Protein 4YGW (pdb70)

Nearest PDB structures (foldseek):
  1afl-assembly2_B  TM=9.941E-01  e=8.430E-20  Bos taurus
  3fl1-assembly1_A  TM=9.852E-01  e=7.477E-20  Bos taurus
  3fl3-assembly1_B  TM=1.000E+00  e=1.208E-19  Bos taurus
  3fl0-assembly1_A  TM=1.002E+00  e=1.838E-19  Bos taurus
  1y92-assembly1_A  TM=1.000E+00  e=6.314E-18  Bos taurus

Sequence (116 aa):
KETAAKFEQHMDSSSSNYCNQMMKSRNLTKDRRCKPVVNTFVHESLADVQAVCSSQKNVACKNGQTNCYQSYSTMSITDCRETGSSKYPNCAYKTTQANKHIIVACEGNPYVPVHHFDASV

InterPro domains:
  IPR001427 Pancreatic ribonuclease [PR00794] (52-71)
  IPR001427 Pancreatic ribonuclease [PR00794] (72-91)
  IPR001427 Pancreatic ribonuclease [PR00794] (97-115)
  IPR001427 Pancreatic ribonuclease [PR00794] (119-141)
  IPR001427 Pancreatic ribonuclease [PTHR11437] (7-149)
  IPR023411 Ribonuclease A, active site [PS00127] (66-72)
  IPR023412 Ribonuclease A-domain [PF00074] (30-147)
  IPR023412 Ribonuclease A-domain [SM00092] (27-150)
  IPR036816 Ribonuclease A-like domain superfamily [G3DSA:3.10.130.10] (26-150)
  IPR036816 Ribonuclease A-like domain superfamily [SSF54076] (27-150)

Organism: Bos taurus (NCBI:txid9913)

B-factor: mean 30.4, std 6.63, range [18.59, 71.02]

Foldseek 3Di:
DDDPVCCVVPPDD/DQCVLVVCCVVVCVLVPHQNFKDKAFPDDQVLQFCQQVAAFDAFPVGHGQKGKRPAWTWMKMWGFDPPADPPRTDTGIDIDTFIWMFGWDDVVTGGDGGGGTD

GO terms:
  GO:0005515 protein binding (F, IPI)

Solvent-accessible surface area: 6952 Å² total

Secondary structure (DSSP, 8-state):
-TTHHHHHHHHTTTTSSS--SEEEEE-S-HHHHHGGGGSEEE--TTS-S-EEE-SS-EEEEEEEE-TT-BTTB--EEEEEEEE-EEEEEETTTTEEEEEEEE-/----------B--

CATH classification: 3.10.130.10

Radius of gyration: 14.25 Å; Cα contacts (8 Å, |Δi|>4): 252; chains: 2; bounding box: 31×35×35 Å

Structure (mmCIF, N/CA/C/O backbone):
data_4YGW
#
_entry.id   4YGW
#
_cell.length_a   28.562
_cell.length_b   87.108
_cell.length_c   45.420
_cell.angle_alpha   90.00
_cell.angle_beta   90.00
_cell.angle_gamma   90.00
#
_symmetry.space_group_name_H-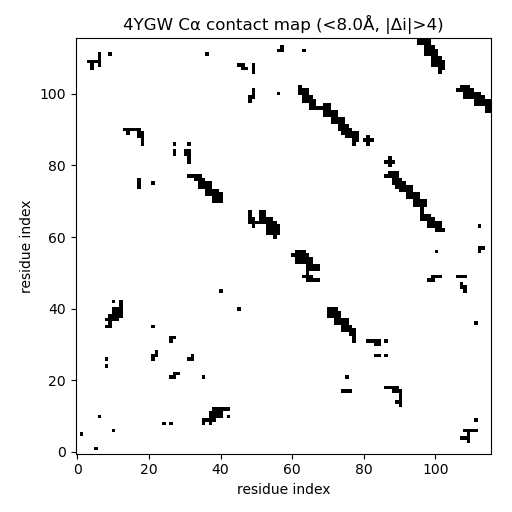M   'P 21 21 21'
#
loop_
_entity.id
_entity.type
_entity.pdbx_description
1 polymer 'S-peptide: ACE-LYS-GLU-THR-ALA-ALA-HCS-LYS-PHE-GLU-HCS-GLN-HIS-MET-ASP-SER'
2 polymer 'Ribonuclease A C2'
3 non-polymer 1-hydroxypropan-2-one
4 non-polymer 'SULFATE ION'
5 water water
#
loop_
_atom_site.group_PDB
_atom_site.id
_atom_site.type_symbol
_atom_site.label_atom_id
_atom_site.label_alt_id
_atom_site.label_comp_id
_atom_site.label_asym_id
_atom_site.label_entity_id
_atom_site.label_seq_id
_atom_site.pdbx_PDB_ins_code
_atom_site.Cartn_x
_atom_site.Cartn_y
_atom_site.Cartn_z
_atom_site.occupancy
_atom_site.B_iso_or_equiv
_atom_site.auth_seq_id
_atom_site.auth_comp_id
_atom_site.auth_asym_id
_atom_site.auth_atom_id
_atom_site.pdbx_PDB_model_num
ATOM 4 N N . LYS A 1 2 ? 5.871 10.509 15.418 1.00 52.29 2 LYS b N 1
ATOM 5 C CA . LYS A 1 2 ? 5.555 10.107 14.054 1.00 46.88 2 LYS b CA 1
ATOM 6 C C . LYS A 1 2 ? 4.779 8.789 14.011 1.00 43.53 2 LYS b C 1
ATOM 7 O O . LYS A 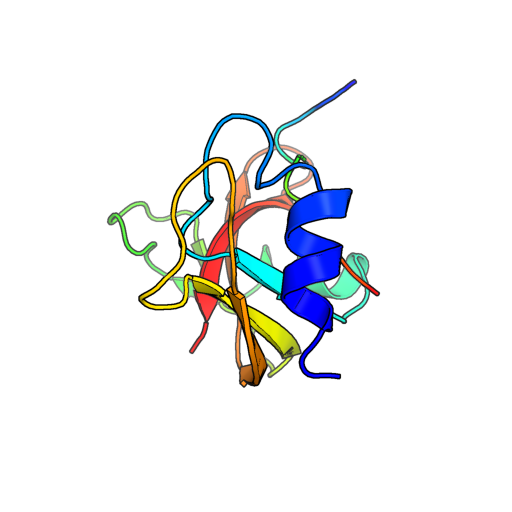1 2 ? 4.310 8.378 12.948 1.00 45.81 2 LYS b O 1
ATOM 13 N N . GLU A 1 3 ? 4.633 8.130 15.160 1.00 36.90 3 GLU b N 1
ATOM 14 C CA . GLU A 1 3 ? 3.857 6.894 15.213 1.00 35.10 3 GLU b CA 1
ATOM 15 C C . GLU A 1 3 ? 2.374 7.179 15.014 1.00 28.60 3 GLU b C 1
ATOM 16 O O . GLU A 1 3 ? 1.766 7.940 15.769 1.00 29.38 3 GLU b O 1
ATOM 22 N N . THR A 1 4 ? 1.799 6.565 13.988 1.00 27.87 4 THR b N 1
ATOM 23 C CA . THR A 1 4 ? 0.390 6.746 13.677 1.00 27.00 4 THR b CA 1
ATOM 24 C C . THR A 1 4 ? -0.326 5.404 13.669 1.00 25.33 4 THR b C 1
ATOM 25 O O . THR A 1 4 ? 0.304 4.355 13.811 1.00 23.24 4 THR b O 1
ATOM 29 N N . ALA A 1 5 ? -1.644 5.441 13.504 1.00 21.21 5 ALA b N 1
ATOM 30 C CA . ALA A 1 5 ? -2.430 4.220 13.390 1.00 22.40 5 ALA b CA 1
ATOM 31 C C . ALA A 1 5 ? -2.013 3.447 12.146 1.00 25.39 5 ALA b C 1
ATOM 32 O O . ALA A 1 5 ? -2.006 2.216 12.137 1.00 26.19 5 ALA b O 1
ATOM 34 N N . ALA A 1 6 ? -1.655 4.188 11.101 1.00 22.18 6 ALA b N 1
ATOM 35 C CA . ALA A 1 6 ? -1.200 3.603 9.847 1.00 26.25 6 ALA b CA 1
ATOM 36 C C . ALA A 1 6 ? 0.135 2.891 10.024 1.00 26.52 6 ALA b C 1
ATOM 37 O O . ALA A 1 6 ? 0.327 1.780 9.530 1.00 25.27 6 ALA b O 1
ATOM 46 N N . LYS A 1 8 ? 1.386 1.898 12.896 1.00 25.09 8 LYS b N 1
ATOM 47 C CA . LYS A 1 8 ? 1.109 0.827 13.848 1.00 25.00 8 LYS b CA 1
ATOM 48 C C . LYS A 1 8 ? 0.655 -0.445 13.137 1.00 22.95 8 LYS b C 1
ATOM 49 O O . LYS A 1 8 ? 1.054 -1.549 13.505 1.00 24.39 8 LYS b O 1
ATOM 55 N N . PHE A 1 9 ? -0.175 -0.278 12.112 1.00 22.65 9 PHE b N 1
ATOM 56 C CA . PHE A 1 9 ? -0.652 -1.405 11.319 1.00 20.06 9 PHE b CA 1
ATOM 57 C C . PHE A 1 9 ? 0.504 -2.107 10.619 1.00 22.16 9 PHE b C 1
ATOM 58 O O . PHE A 1 9 ? 0.584 -3.335 10.616 1.00 26.04 9 PHE b O 1
ATOM 66 N N . GLU A 1 10 ? 1.394 -1.318 10.026 1.00 21.89 10 GLU b N 1
ATOM 67 C CA . GLU A 1 10 ? 2.552 -1.856 9.325 1.00 25.23 10 GLU b CA 1
ATOM 68 C C . GLU A 1 10 ? 3.468 -2.616 10.278 1.00 23.53 10 GLU b C 1
ATOM 69 O O . GLU A 1 10 ? 3.997 -3.673 9.934 1.00 27.00 10 GLU b O 1
ATOM 82 N N . GLN A 1 12 ? 2.631 -4.107 13.012 1.00 23.55 12 GLN b N 1
ATOM 83 C CA . GLN A 1 12 ? 1.978 -5.302 13.535 1.00 23.21 12 GLN b CA 1
ATOM 84 C C . GLN A 1 12 ? 1.712 -6.385 12.490 1.00 25.68 12 GLN b C 1
ATOM 85 O O . GLN A 1 12 ? 1.707 -7.570 12.819 1.00 26.06 12 GLN b O 1
ATOM 91 N N . HIS A 1 13 ? 1.490 -5.992 11.239 1.00 23.30 13 HIS b N 1
ATOM 92 C CA . HIS A 1 13 ? 0.950 -6.935 10.263 1.00 25.06 13 HIS b CA 1
ATOM 93 C C . HIS A 1 13 ? 1.762 -7.107 8.977 1.00 26.99 13 HIS b C 1
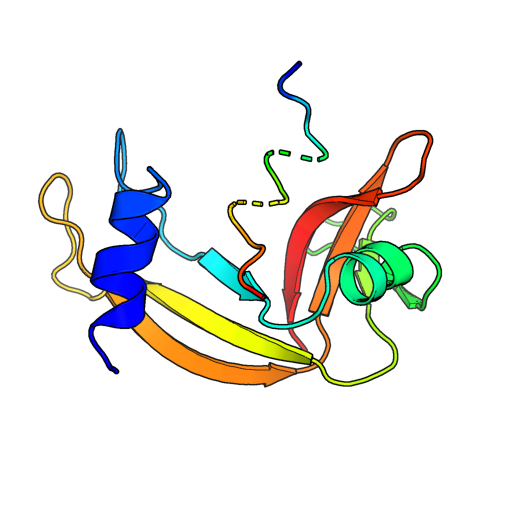ATOM 94 O O . HIS A 1 13 ? 1.643 -8.130 8.306 1.00 31.02 13 HIS b O 1
ATOM 101 N N . MET A 1 14 ? 2.582 -6.122 8.626 1.00 21.50 14 MET b N 1
ATOM 102 C CA . MET A 1 14 ? 3.332 -6.196 7.374 1.00 25.90 14 MET b CA 1
ATOM 103 C C . MET A 1 14 ? 4.594 -7.047 7.498 1.00 28.75 14 MET b C 1
ATOM 104 O O . MET A 1 14 ? 5.349 -6.925 8.463 1.00 30.34 14 MET b O 1
ATOM 109 N N . ASP A 1 15 ? 4.810 -7.908 6.509 1.00 24.97 15 ASP b N 1
ATOM 110 C CA . ASP A 1 15 ? 5.998 -8.752 6.462 1.00 27.02 15 ASP b CA 1
ATOM 111 C C . ASP A 1 15 ? 6.274 -9.197 5.030 1.00 27.91 15 ASP b C 1
ATOM 112 O O . ASP A 1 15 ? 6.086 -10.364 4.687 1.00 30.35 15 ASP b O 1
ATOM 117 N N . SER A 1 16 ? 6.716 -8.260 4.198 1.00 32.07 16 SER b N 1
ATOM 118 C CA . SER A 1 16 ? 6.980 -8.550 2.794 1.00 32.63 16 SER b CA 1
ATOM 119 C C . SER A 1 16 ? 8.192 -9.461 2.633 1.00 34.88 16 SER b C 1
ATOM 120 O O . SER A 1 16 ? 9.068 -9.512 3.497 1.00 31.03 16 SER b O 1
ATOM 124 N N . SER B 2 1 ? 8.854 -21.792 8.947 1.00 41.27 22 SER B N 1
ATOM 125 C CA . SER B 2 1 ? 8.918 -22.833 9.966 1.00 45.90 22 SER B CA 1
ATOM 126 C C . SER B 2 1 ? 7.858 -22.625 11.042 1.00 39.09 22 SER B C 1
ATOM 127 O O . SER B 2 1 ? 7.221 -21.574 11.107 1.00 33.36 22 SER B O 1
ATOM 129 N N . SER B 2 2 ? 7.680 -23.630 11.893 1.00 36.50 23 SER B N 1
ATOM 130 C CA A SER B 2 2 ? 6.722 -23.551 12.989 0.53 35.25 23 SER B CA 1
ATOM 131 C CA B SER B 2 2 ? 6.720 -23.547 12.987 0.47 35.24 23 SER B CA 1
ATOM 132 C C . SER B 2 2 ? 7.169 -22.522 14.023 1.00 35.06 23 SER B C 1
ATOM 133 O O . SER B 2 2 ? 6.401 -22.138 14.903 1.00 35.37 23 SER B O 1
ATOM 138 N N . ASN B 2 3 ? 8.418 -22.085 13.902 1.00 36.87 24 ASN B N 1
ATOM 139 C CA . ASN B 2 3 ? 9.009 -21.115 14.815 1.00 32.36 24 ASN B CA 1
ATOM 140 C C . ASN B 2 3 ? 8.618 -19.674 14.498 1.00 33.27 24 ASN B C 1
ATOM 141 O O . ASN B 2 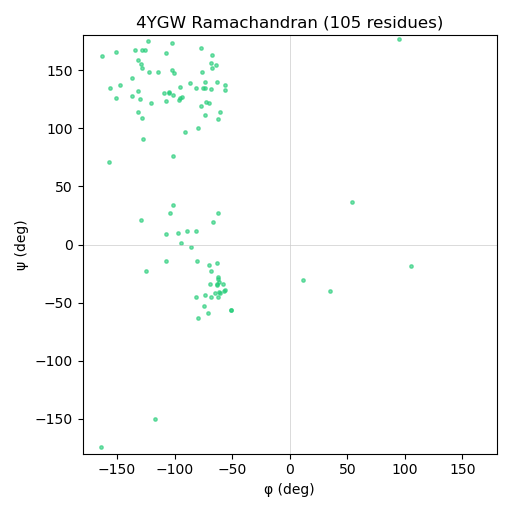3 ? 8.821 -18.781 15.322 1.00 35.04 24 ASN B O 1
ATOM 146 N N . TYR B 2 4 ? 8.062 -19.457 13.308 1.00 31.77 25 TYR B N 1
ATOM 147 C CA . TYR B 2 4 ? 7.803 -18.111 12.791 1.00 30.39 25 TYR B CA 1
ATOM 148 C C . TYR B 2 4 ? 7.047 -17.217 13.768 1.00 26.24 25 TYR B C 1
ATOM 149 O O . TYR B 2 4 ? 7.515 -16.132 14.109 1.00 29.51 25 TYR B O 1
ATOM 158 N N . CYS B 2 5 ? 5.880 -17.672 14.210 1.00 29.26 26 CYS B N 1
ATOM 159 C CA . CYS B 2 5 ? 5.041 -16.872 15.095 1.00 27.94 26 CYS B CA 1
ATOM 160 C C . CYS B 2 5 ? 5.696 -16.628 16.452 1.00 28.34 26 CYS B C 1
ATOM 161 O O . CYS B 2 5 ? 5.627 -15.522 16.981 1.00 28.09 26 CYS B O 1
ATOM 164 N N . ASN B 2 6 ? 6.331 -17.654 17.011 1.00 27.54 27 ASN B N 1
ATOM 165 C CA . ASN B 2 6 ? 7.037 -17.508 18.283 1.00 26.16 27 ASN B CA 1
ATOM 166 C C . ASN B 2 6 ? 8.088 -16.402 18.240 1.00 25.77 27 ASN B C 1
ATOM 167 O O . ASN B 2 6 ? 8.259 -15.657 19.205 1.00 30.24 27 ASN B O 1
ATOM 172 N N . GLN B 2 7 ? 8.784 -16.299 17.113 1.00 25.09 28 GLN B N 1
ATOM 173 C CA . GLN B 2 7 ? 9.828 -15.295 16.945 1.00 28.50 28 GLN B CA 1
ATOM 174 C C . GLN B 2 7 ? 9.246 -13.935 16.570 1.00 26.65 28 GLN B C 1
ATOM 175 O O . GLN B 2 7 ? 9.641 -12.907 17.122 1.00 26.76 28 GLN B O 1
ATOM 181 N N . MET B 2 8 ? 8.303 -13.935 15.632 1.00 24.70 29 MET B N 1
ATOM 182 C CA . MET B 2 8 ? 7.738 -12.694 15.110 1.00 25.25 29 MET B CA 1
ATOM 183 C C . MET B 2 8 ? 6.891 -11.953 16.141 1.00 26.23 29 MET B C 1
ATOM 184 O O . MET B 2 8 ? 7.019 -10.739 16.289 1.00 25.33 29 MET B O 1
ATOM 189 N N . MET B 2 9 ? 6.030 -12.678 16.851 1.00 28.78 30 MET B N 1
ATOM 190 C CA . MET B 2 9 ? 5.200 -12.067 17.887 1.00 26.78 30 MET B CA 1
ATOM 191 C C . MET B 2 9 ? 6.066 -11.392 18.946 1.00 27.36 30 MET B C 1
ATOM 192 O O . MET B 2 9 ? 5.692 -10.360 19.502 1.00 28.79 30 MET B O 1
ATOM 197 N N . LYS B 2 10 ? 7.228 -11.979 19.212 1.00 25.07 31 LYS B N 1
ATOM 198 C CA . LYS B 2 10 ? 8.161 -11.424 20.184 1.00 24.91 31 LYS B CA 1
ATOM 199 C C . LYS B 2 10 ? 8.869 -10.189 19.641 1.00 23.26 31 LYS B C 1
ATOM 200 O O . LYS B 2 10 ? 8.864 -9.134 20.275 1.00 24.45 31 LYS B O 1
ATOM 206 N N . SER B 2 11 ? 9.479 -10.328 18.467 1.00 21.83 32 SER B N 1
ATOM 207 C CA . SER B 2 11 ? 10.246 -9.243 17.866 1.00 25.50 32 SER B CA 1
ATOM 208 C C . SER B 2 11 ? 9.366 -8.038 17.546 1.00 26.08 32 SER B C 1
ATOM 209 O O . SER B 2 11 ? 9.811 -6.896 17.645 1.00 26.70 32 SER B O 1
ATOM 212 N N . ARG B 2 12 ? 8.115 -8.295 17.178 1.00 25.73 33 ARG B N 1
ATOM 213 C CA . ARG B 2 12 ? 7.170 -7.219 16.889 1.00 23.44 33 ARG B CA 1
ATOM 214 C C . ARG B 2 12 ? 6.557 -6.647 18.167 1.00 25.52 33 ARG B C 1
ATOM 215 O O . ARG B 2 12 ? 5.591 -5.886 18.111 1.00 29.40 33 ARG B O 1
ATOM 223 N N . ASN B 2 13 ? 7.129 -7.022 19.310 1.00 26.61 34 ASN B N 1
ATOM 224 C CA . ASN B 2 13 ? 6.683 -6.550 20.621 1.00 29.82 34 ASN B CA 1
ATOM 225 C C . ASN B 2 13 ? 5.198 -6.779 20.884 1.00 30.04 34 ASN B C 1
ATOM 226 O O . ASN B 2 13 ? 4.539 -5.958 21.522 1.00 34.60 34 ASN B O 1
ATOM 231 N N . LEU B 2 14 ? 4.675 -7.897 20.396 1.00 26.82 35 LEU B N 1
ATOM 232 C CA . LEU B 2 14 ? 3.278 -8.237 20.627 1.00 28.64 35 LEU B CA 1
ATOM 233 C C . LEU B 2 14 ? 3.150 -9.200 21.799 1.00 25.62 35 LEU B C 1
ATOM 234 O O . LEU B 2 14 ? 2.082 -9.762 22.042 1.00 30.72 35 LEU B O 1
ATOM 239 N N . THR B 2 15 ? 4.252 -9.388 22.519 1.00 27.66 36 THR B N 1
ATOM 240 C CA . THR B 2 15 ? 4.262 -10.199 23.732 1.00 28.69 36 THR B CA 1
ATOM 241 C C . THR B 2 15 ? 4.905 -9.427 24.881 1.00 27.00 36 THR B C 1
ATOM 242 O O . THR B 2 15 ? 5.354 -10.014 25.866 1.00 31.72 36 THR B O 1
ATOM 246 N N . LYS B 2 16 ? 4.936 -8.105 24.747 1.00 24.33 37 LYS B N 1
ATOM 247 C CA . LYS B 2 16 ? 5.629 -7.240 25.696 1.00 29.67 37 LYS B CA 1
ATOM 248 C C . LYS B 2 16 ? 4.922 -7.151 27.048 1.00 32.37 37 LYS B C 1
ATOM 249 O O . LYS B 2 16 ? 5.505 -7.478 28.083 1.00 31.88 37 LYS B O 1
ATOM 255 N N . ASP B 2 17 ? 3.671 -6.702 27.038 1.00 30.90 38 ASP B N 1
ATOM 256 C CA . ASP B 2 17 ? 2.909 -6.538 28.272 1.00 33.54 38 ASP B CA 1
ATOM 257 C C . ASP B 2 17 ? 1.824 -7.600 28.399 1.00 32.63 38 ASP B C 1
ATOM 258 O O . ASP B 2 17 ? 1.249 -7.794 29.471 1.00 36.12 38 ASP B O 1
ATOM 263 N N . ARG B 2 18 ? 1.554 -8.288 27.296 1.00 31.94 39 ARG B N 1
ATOM 264 C CA A ARG B 2 18 ? 0.552 -9.344 27.292 0.58 29.81 39 ARG B CA 1
ATOM 265 C CA B ARG B 2 18 ? 0.509 -9.303 27.243 0.42 29.83 39 ARG B CA 1
ATOM 266 C C . ARG B 2 18 ? 0.808 -10.326 26.158 1.00 29.94 39 ARG B C 1
ATOM 267 O O . ARG B 2 18 ? 1.616 -10.072 25.271 1.00 30.08 39 ARG B O 1
ATOM 282 N N . CYS B 2 19 ? 0.130 -11.464 26.211 1.00 31.83 40 CYS B N 1
ATOM 283 C CA . CYS B 2 19 ? 0.196 -12.419 25.118 1.00 30.58 40 CYS B CA 1
ATOM 284 C C . CYS B 2 19 ? -0.932 -12.101 24.149 1.00 29.56 40 CYS B C 1
ATOM 285 O O . CYS B 2 19 ? -2.072 -12.510 24.371 1.00 30.27 40 CYS B O 1
ATOM 288 N N . LYS B 2 20 ? -0.625 -11.349 23.094 1.00 28.17 41 LYS B N 1
ATOM 289 C CA . LYS B 2 20 ? -1.639 -11.015 22.101 1.00 29.30 41 LYS B CA 1
ATOM 290 C C . LYS B 2 20 ? -2.161 -12.299 21.481 1.00 25.79 41 LYS B C 1
ATOM 291 O O . LYS B 2 20 ? -1.421 -13.004 20.796 1.00 28.89 41 LYS B O 1
ATOM 297 N N . PRO B 2 21 ? -3.442 -12.604 21.733 1.00 29.10 42 PRO B N 1
ATOM 298 C CA . PRO B 2 21 ? -4.082 -13.879 21.392 1.00 25.50 42 PRO B CA 1
ATOM 299 C C . PRO B 2 21 ? -3.880 -14.277 19.936 1.00 25.70 42 PRO B C 1
ATOM 300 O O . PRO B 2 21 ? -3.367 -15.361 19.660 1.00 27.46 42 PRO B O 1
ATOM 304 N N . VAL B 2 22 ? -4.287 -13.405 19.019 1.00 30.73 43 VAL B N 1
ATOM 305 C CA A VAL B 2 22 ? -4.190 -13.683 17.590 0.56 26.41 43 VAL B CA 1
ATOM 306 C CA B VAL B 2 22 ? -4.160 -13.686 17.596 0.44 26.34 43 VAL B CA 1
ATOM 307 C C . VAL B 2 22 ? -3.556 -12.505 16.847 1.00 26.66 43 VAL B C 1
ATOM 308 O O . VAL B 2 22 ? -3.774 -11.347 17.205 1.00 31.15 43 VAL B O 1
ATOM 315 N N . ASN B 2 23 ? -2.774 -12.807 15.815 1.00 26.61 44 ASN B N 1
ATOM 316 C CA . ASN B 2 23 ? -2.213 -11.778 14.949 1.00 26.08 44 ASN B CA 1
ATOM 317 C C . ASN B 2 23 ? -1.883 -12.339 13.572 1.00 25.04 44 ASN B C 1
ATOM 318 O O . ASN B 2 23 ? -1.307 -13.421 13.454 1.00 29.36 44 ASN B O 1
ATOM 323 N N . THR B 2 24 ? -2.253 -11.599 12.533 1.00 22.86 45 THR B N 1
ATOM 324 C CA . THR B 2 24 ? -2.037 -12.042 11.162 1.00 23.29 45 THR B CA 1
ATOM 325 C C . THR B 2 24 ? -0.954 -11.217 10.476 1.00 24.26 45 THR B C 1
ATOM 326 O O . THR B 2 24 ? -0.982 -9.987 10.512 1.00 24.78 45 THR B O 1
ATOM 330 N N . PHE B 2 25 ? 0.004 -11.901 9.858 1.00 24.22 46 PHE B N 1
ATOM 331 C CA . PHE B 2 25 ? 1.054 -11.232 9.101 1.00 24.70 46 PHE B CA 1
ATOM 332 C C . PHE B 2 25 ? 0.806 -11.374 7.604 1.00 25.07 46 PHE B C 1
ATOM 333 O O . PHE B 2 25 ? 0.537 -12.470 7.115 1.00 27.73 46 PHE B O 1
ATOM 341 N N . VAL B 2 26 ? 0.891 -10.262 6.883 1.00 28.20 47 VAL B N 1
ATOM 342 C CA . VAL B 2 26 ? 0.659 -10.262 5.443 1.00 25.66 47 VAL B CA 1
ATOM 343 C C . VAL B 2 26 ? 1.981 -10.238 4.686 1.00 26.37 47 VAL B C 1
ATOM 344 O O . VAL B 2 26 ? 2.841 -9.399 4.952 1.00 32.68 47 VAL B O 1
ATOM 348 N N . HIS B 2 27 ? 2.139 -11.160 3.742 1.00 29.64 48 HIS B N 1
ATOM 349 C CA . HIS B 2 27 ? 3.402 -11.312 3.029 1.00 31.52 48 HIS B CA 1
ATOM 350 C C . HIS B 2 27 ? 3.345 -10.730 1.621 1.00 34.60 48 HIS B C 1
ATOM 351 O O . HIS B 2 27 ? 4.072 -11.166 0.729 1.00 43.24 48 HIS B O 1
ATOM 358 N N . GLU B 2 28 ?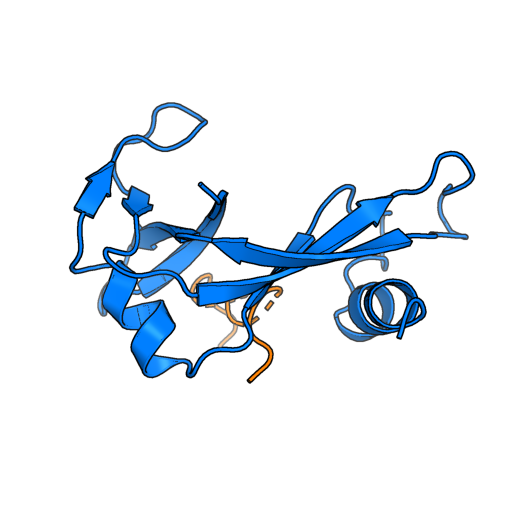 2.475 -9.745 1.427 1.00 34.51 49 GLU B N 1
ATOM 359 C CA . GLU B 2 28 ? 2.395 -9.037 0.157 1.00 30.68 49 GLU B CA 1
ATOM 360 C C . GLU B 2 28 ? 3.083 -7.683 0.274 1.00 31.87 49 GLU B C 1
ATOM 361 O O . GLU B 2 28 ? 3.498 -7.284 1.362 1.00 28.38 49 GLU B O 1
ATOM 367 N N . SER B 2 29 ? 3.206 -6.979 -0.845 1.00 28.10 50 SER B N 1
ATOM 368 C CA . SER B 2 29 ? 3.796 -5.647 -0.835 1.00 29.41 50 SER B CA 1
ATOM 369 C C . SER B 2 29 ? 2.880 -4.676 -0.099 1.00 29.25 50 SER B C 1
ATOM 370 O O . SER B 2 29 ? 1.665 -4.871 -0.058 1.00 27.06 50 SER B O 1
ATOM 373 N N . LEU B 2 30 ? 3.467 -3.637 0.489 1.00 28.61 51 LEU B N 1
ATOM 374 C CA . LEU B 2 30 ? 2.700 -2.614 1.192 1.00 27.22 51 LEU B CA 1
ATOM 375 C C . LEU B 2 30 ? 1.661 -1.980 0.274 1.00 25.95 51 LEU B C 1
ATOM 376 O O . LEU B 2 30 ? 0.530 -1.722 0.684 1.00 28.73 51 LEU B O 1
ATOM 381 N N . ALA B 2 31 ? 2.055 -1.746 -0.973 1.00 24.22 52 ALA B N 1
ATOM 382 C CA . ALA B 2 31 ? 1.183 -1.125 -1.964 1.00 29.90 52 ALA B CA 1
ATOM 383 C C . ALA B 2 31 ? -0.072 -1.956 -2.219 1.00 28.38 52 ALA B C 1
ATOM 384 O O . ALA B 2 31 ? -1.169 -1.411 -2.339 1.00 28.53 52 ALA B O 1
ATOM 386 N N . ASP B 2 32 ? 0.094 -3.272 -2.302 1.00 25.23 53 ASP B N 1
ATOM 387 C CA . ASP B 2 32 ? -1.030 -4.170 -2.543 1.00 27.43 53 ASP B CA 1
ATOM 388 C C . ASP B 2 32 ? -1.968 -4.238 -1.340 1.00 26.18 53 ASP B C 1
ATOM 389 O O . ASP B 2 32 ? -3.181 -4.380 -1.498 1.00 27.86 53 ASP B O 1
ATOM 394 N N . VAL B 2 33 ? -1.403 -4.137 -0.141 1.00 21.62 54 VAL B N 1
ATOM 395 C CA . VAL B 2 33 ? -2.198 -4.152 1.083 1.00 24.45 54 VAL B CA 1
ATOM 396 C C . VAL B 2 33 ? -2.952 -2.834 1.255 1.00 26.13 54 VAL B C 1
ATOM 397 O O . VAL B 2 33 ? -4.130 -2.825 1.612 1.00 26.35 54 VAL B O 1
ATOM 401 N N . GLN B 2 34 ? -2.264 -1.725 0.99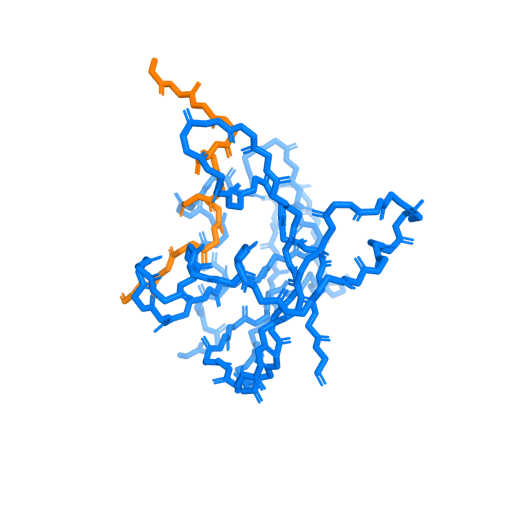7 1.00 24.57 55 GLN B N 1
ATOM 402 C CA . GLN B 2 34 ? -2.884 -0.405 1.056 1.00 28.21 55 GLN B CA 1
ATOM 403 C C . GLN B 2 34 ? -4.000 -0.269 0.024 1.00 27.50 55 GLN B C 1
ATOM 404 O O . GLN B 2 34 ? -4.968 0.462 0.234 1.00 27.14 55 GLN B O 1
ATOM 410 N N . ALA B 2 35 ? -3.860 -0.982 -1.089 1.00 24.78 56 ALA B N 1
ATOM 411 C CA . ALA B 2 35 ? -4.814 -0.890 -2.190 1.00 25.60 56 ALA B CA 1
ATOM 412 C C . ALA B 2 35 ? -6.164 -1.514 -1.842 1.00 26.39 56 ALA B C 1
ATOM 413 O O . ALA B 2 35 ? -7.165 -1.242 -2.503 1.00 26.14 56 ALA B O 1
ATOM 415 N N . VAL B 2 36 ? -6.184 -2.346 -0.804 1.00 27.52 57 VAL B N 1
ATOM 416 C CA . VAL B 2 36 ? -7.408 -3.015 -0.372 1.00 27.39 57 VAL B CA 1
ATOM 417 C C . VAL B 2 36 ? -8.452 -1.989 0.077 1.00 25.28 57 VAL B C 1
ATOM 418 O O . VAL B 2 36 ? -9.656 -2.220 -0.039 1.00 25.29 57 VAL B O 1
ATOM 422 N N . CYS B 2 37 ? -7.982 -0.841 0.555 1.00 26.20 58 CYS B N 1
ATOM 423 C CA . CYS B 2 37 ? -8.867 0.237 0.992 1.00 29.05 58 CYS B CA 1
ATOM 424 C C . CYS B 2 37 ? -9.728 0.795 -0.140 1.00 28.26 58 CYS B C 1
ATOM 425 O O . CYS B 2 37 ? -10.708 1.498 0.108 1.00 27.97 58 CYS B O 1
ATOM 428 N N . SER B 2 38 ? -9.352 0.490 -1.378 1.00 29.31 59 SER B N 1
ATOM 429 C CA A SER B 2 38 ? -10.114 0.930 -2.541 0.37 28.75 59 SER B CA 1
ATOM 430 C CA B SER B 2 38 ? -10.112 0.927 -2.543 0.63 28.73 59 SER B CA 1
ATOM 431 C C . SER B 2 38 ? -10.867 -0.239 -3.168 1.00 29.62 59 SER B C 1
ATOM 432 O O . SER B 2 38 ? -11.250 -0.188 -4.337 1.00 31.70 59 SER B O 1
ATOM 437 N N . GLN B 2 39 ? -11.078 -1.289 -2.382 1.00 27.43 60 GLN B N 1
ATOM 438 C CA . GLN B 2 39 ? -11.719 -2.495 -2.888 1.00 28.59 60 GLN B CA 1
ATOM 439 C C . GLN B 2 39 ? -13.051 -2.770 -2.187 1.00 24.81 60 GLN B C 1
ATOM 440 O O . GLN B 2 39 ? -13.726 -1.835 -1.758 1.00 25.84 60 GLN B O 1
ATOM 446 N N . LYS B 2 40 ? -13.432 -4.041 -2.081 1.00 27.84 61 LYS B N 1
ATOM 447 C CA . LYS B 2 40 ? -14.788 -4.396 -1.655 1.00 29.92 61 LYS B CA 1
ATOM 448 C C . LYS B 2 40 ? -15.124 -3.934 -0.239 1.00 27.25 61 LYS B C 1
ATOM 449 O O . LYS B 2 40 ? -14.636 -4.494 0.742 1.00 25.51 61 LYS B O 1
ATOM 455 N N . ASN B 2 41 ? -15.975 -2.916 -0.149 1.00 29.90 62 ASN B N 1
ATOM 456 C CA . ASN B 2 41 ? -16.395 -2.365 1.134 1.00 29.15 62 ASN B CA 1
ATOM 457 C C . ASN B 2 41 ? -17.364 -3.287 1.867 1.00 32.06 62 ASN B C 1
ATOM 458 O O . ASN B 2 41 ? -18.503 -3.475 1.438 1.00 31.53 62 ASN B O 1
ATOM 463 N N . VAL B 2 42 ? -16.905 -3.861 2.975 1.00 27.09 63 VAL B N 1
ATOM 464 C CA . VAL B 2 42 ? -17.719 -4.787 3.755 1.00 24.17 63 VAL B CA 1
ATOM 465 C C . VAL B 2 42 ? -17.815 -4.355 5.214 1.00 31.58 63 VAL B C 1
ATOM 466 O O . VAL B 2 42 ? -17.072 -3.485 5.666 1.00 29.23 63 VAL B O 1
ATOM 470 N N . ALA B 2 43 ? -18.738 -4.969 5.945 1.00 27.66 64 ALA B N 1
ATOM 471 C CA . ALA B 2 43 ? -18.926 -4.657 7.355 1.00 27.20 64 ALA B CA 1
ATOM 472 C C . ALA B 2 43 ? -17.818 -5.271 8.201 1.00 30.26 64 ALA B C 1
ATOM 473 O O . ALA B 2 43 ? -17.454 -6.432 8.014 1.00 27.33 64 ALA B O 1
ATOM 475 N N . CYS B 2 44 ? -17.282 -4.485 9.130 1.00 27.42 65 CYS B N 1
ATOM 476 C CA . CYS B 2 44 ? -16.290 -4.989 10.069 1.00 27.05 65 CYS B CA 1
ATOM 477 C C . CYS B 2 44 ? -16.940 -6.001 10.999 1.00 27.91 65 CYS B C 1
ATOM 478 O O . CYS B 2 44 ? -18.168 -6.054 11.107 1.00 26.32 65 CYS B O 1
ATOM 481 N N . LYS B 2 45 ? -16.119 -6.800 11.673 1.00 27.54 66 LYS B N 1
ATOM 482 C CA . LYS B 2 45 ? -16.634 -7.797 12.604 1.00 27.27 66 LYS B CA 1
ATOM 483 C C . LYS B 2 45 ? -17.411 -7.137 13.741 1.00 27.20 66 LYS B C 1
ATOM 484 O O . LYS B 2 45 ? -18.375 -7.702 14.250 1.00 28.14 66 LYS B O 1
ATOM 490 N N . ASN B 2 46 ? -17.002 -5.931 14.122 1.00 23.50 67 ASN B N 1
ATOM 491 C CA . ASN B 2 46 ? -17.668 -5.214 15.205 1.00 27.97 67 ASN B CA 1
ATOM 492 C C . ASN B 2 46 ? -18.879 -4.405 14.740 1.00 27.98 67 ASN B C 1
ATOM 493 O O . ASN B 2 46 ? -19.561 -3.777 15.549 1.00 28.25 67 ASN B O 1
ATOM 498 N N . GLY B 2 47 ? -19.137 -4.418 13.436 1.00 24.10 68 GLY B N 1
ATOM 499 C CA . GLY B 2 47 ? -20.310 -3.760 12.891 1.00 27.76 68 GLY B CA 1
ATOM 500 C C . GLY B 2 47 ? -20.023 -2.455 12.176 1.00 30.29 68 GLY B C 1
ATOM 501 O O . GLY B 2 47 ? -20.849 -1.976 11.399 1.00 33.58 68 GLY B O 1
ATOM 502 N N . GLN B 2 48 ? -18.857 -1.876 12.439 1.00 30.19 69 GLN B N 1
ATOM 503 C CA . GLN B 2 48 ? -18.471 -0.626 11.795 1.00 33.25 69 GLN B CA 1
ATOM 504 C C . GLN B 2 48 ? -18.320 -0.841 10.289 1.00 27.91 69 GLN B C 1
ATOM 505 O O . GLN B 2 48 ? -18.059 -1.956 9.835 1.00 28.67 69 GLN B O 1
ATOM 511 N N . THR B 2 49 ? -18.494 0.225 9.516 1.00 25.68 70 THR B N 1
ATOM 512 C CA . THR B 2 49 ? -18.698 0.089 8.077 1.00 26.99 70 THR B CA 1
ATOM 513 C C . THR B 2 49 ? -17.508 0.510 7.215 1.00 29.18 70 THR B C 1
ATOM 514 O O . THR B 2 49 ? -17.626 0.585 5.991 1.00 32.83 70 THR B O 1
ATOM 518 N N . ASN B 2 50 ? -16.365 0.773 7.840 1.00 27.95 71 AS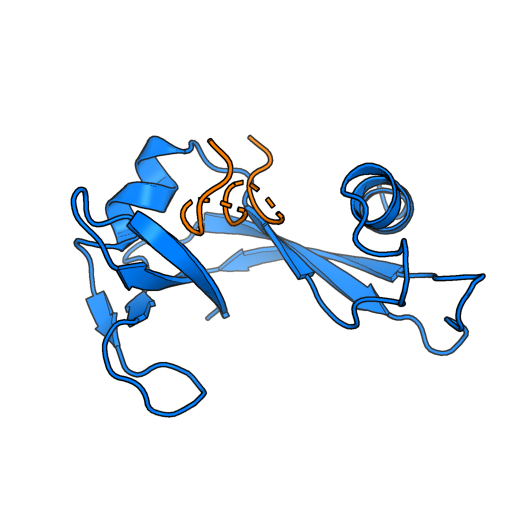N B N 1
ATOM 519 C CA . ASN B 2 50 ? -15.192 1.213 7.091 1.00 26.98 71 ASN B CA 1
ATOM 520 C C . ASN B 2 50 ? -14.184 0.089 6.860 1.00 24.62 71 ASN B C 1
ATOM 521 O O . ASN B 2 50 ? -12.974 0.321 6.843 1.00 26.09 71 ASN B O 1
ATOM 526 N N . CYS B 2 51 ? -14.686 -1.129 6.682 1.00 22.58 72 CYS B N 1
ATOM 527 C CA . CYS B 2 51 ? -13.826 -2.273 6.394 1.00 26.15 72 CYS B CA 1
ATOM 528 C C . CYS B 2 51 ? -13.868 -2.637 4.916 1.00 24.35 72 CYS B C 1
ATOM 529 O O . CYS B 2 51 ? -14.876 -2.428 4.242 1.00 23.99 72 CYS B O 1
ATOM 532 N N . TYR B 2 52 ? -12.762 -3.178 4.415 1.00 25.48 73 TYR B N 1
ATOM 533 C CA . TYR B 2 52 ? -12.645 -3.488 2.997 1.00 23.11 73 TYR B CA 1
ATOM 534 C C . TYR B 2 52 ? -11.997 -4.849 2.767 1.00 24.65 73 TYR B C 1
ATOM 535 O O . TYR B 2 52 ? -10.926 -5.138 3.300 1.00 28.04 73 TYR B O 1
ATOM 544 N N . GLN B 2 53 ? -12.659 -5.680 1.969 1.00 24.85 74 GLN B N 1
ATOM 545 C CA . GLN B 2 53 ? -12.156 -7.010 1.650 1.00 24.75 74 GLN B CA 1
ATOM 546 C C . GLN B 2 53 ? -11.394 -7.002 0.329 1.00 29.52 74 GLN B C 1
ATOM 547 O O . GLN B 2 53 ? -11.846 -6.412 -0.653 1.00 28.35 74 GLN B O 1
ATOM 553 N N . SER B 2 54 ? -10.238 -7.657 0.311 1.00 29.65 75 SER B N 1
ATOM 554 C CA . SER B 2 54 ? -9.435 -7.745 -0.902 1.00 28.09 75 SER B CA 1
ATOM 555 C C . SER B 2 54 ? -10.130 -8.602 -1.957 1.00 26.85 75 SER B C 1
ATOM 556 O O . SER B 2 54 ? -10.632 -9.685 -1.654 1.00 26.26 75 SER B O 1
ATOM 559 N N . TYR B 2 55 ? -10.161 -8.106 -3.191 1.00 26.58 76 TYR B N 1
ATOM 560 C CA . TYR B 2 55 ? -10.774 -8.828 -4.301 1.00 28.33 76 TYR B CA 1
ATOM 561 C C . TYR B 2 55 ? -10.068 -10.152 -4.554 1.00 26.83 76 TYR B C 1
ATOM 562 O O . TYR B 2 55 ? -10.708 -11.170 -4.817 1.00 24.96 76 TYR B O 1
ATOM 571 N N . SER B 2 56 ? -8.743 -10.131 -4.472 1.00 22.52 77 SER B N 1
ATOM 572 C CA . SER B 2 56 ? -7.947 -11.322 -4.727 1.00 26.18 77 SER B CA 1
ATOM 573 C C . SER B 2 56 ? -7.359 -11.894 -3.442 1.00 31.57 77 SER B C 1
ATOM 574 O O . SER B 2 56 ? -7.328 -11.230 -2.406 1.00 29.67 77 SER B O 1
ATOM 577 N N . THR B 2 57 ? -6.897 -13.136 -3.531 1.00 36.19 78 THR B N 1
ATOM 578 C CA . THR B 2 57 ? -6.293 -13.854 -2.416 1.00 30.00 78 THR B CA 1
ATOM 579 C C . THR B 2 57 ? -4.881 -13.342 -2.094 1.00 31.86 78 THR B C 1
ATOM 580 O O . THR B 2 57 ? -4.109 -13.022 -2.997 1.00 30.23 78 THR B O 1
ATOM 584 N N . MET B 2 58 ? -4.557 -13.244 -0.806 1.00 31.92 79 MET B N 1
ATOM 585 C CA . MET B 2 58 ? -3.227 -12.813 -0.381 1.00 31.38 79 MET B CA 1
ATOM 586 C C . MET B 2 58 ? -2.531 -13.850 0.499 1.00 27.15 79 MET B C 1
ATOM 587 O O . MET B 2 58 ? -3.180 -14.582 1.248 1.00 30.50 79 MET B O 1
ATOM 592 N N . SER B 2 59 ? -1.206 -13.905 0.401 1.00 25.70 80 SER B N 1
ATOM 593 C CA . SER B 2 59 ? -0.407 -14.794 1.238 1.00 28.06 80 SER B CA 1
ATOM 594 C C . SER B 2 59 ? -0.273 -14.227 2.647 1.00 29.62 80 SER B C 1
ATOM 595 O O . SER B 2 59 ? 0.257 -13.132 2.835 1.00 27.77 80 SER B O 1
ATOM 598 N N . ILE B 2 60 ? -0.760 -14.972 3.636 1.00 30.14 81 ILE B N 1
ATOM 599 C CA . ILE B 2 60 ? -0.707 -14.525 5.024 1.00 25.41 81 ILE B CA 1
ATOM 600 C C . ILE B 2 60 ? -0.234 -15.622 5.971 1.00 26.16 81 ILE B C 1
ATOM 601 O O . ILE B 2 60 ? -0.157 -16.792 5.600 1.00 25.89 81 ILE B O 1
ATOM 606 N N . THR B 2 61 ? 0.081 -15.224 7.200 1.00 22.28 82 THR B N 1
ATOM 607 C CA . THR B 2 61 ? 0.426 -16.166 8.257 1.00 27.40 82 THR B CA 1
ATOM 608 C C . THR B 2 61 ? -0.391 -15.869 9.507 1.00 28.62 82 THR B C 1
ATOM 609 O O . THR B 2 61 ? -0.387 -14.745 10.008 1.00 26.04 82 THR B O 1
ATOM 613 N N . ASP B 2 62 ? -1.095 -16.879 10.006 1.00 27.75 83 ASP B N 1
ATOM 614 C CA . ASP B 2 62 ? -1.914 -16.716 11.199 1.00 25.98 83 ASP B CA 1
ATOM 615 C C . ASP B 2 62 ? -1.163 -17.179 12.441 1.00 29.85 83 ASP B C 1
ATOM 616 O O . ASP B 2 62 ? -0.699 -18.317 12.509 1.00 30.38 83 ASP B O 1
ATOM 621 N N . CYS B 2 63 ? -1.042 -16.288 13.420 1.00 25.65 84 CYS B N 1
ATOM 622 C CA . CYS B 2 63 ? -0.391 -16.623 14.680 1.00 27.97 84 CYS B CA 1
ATOM 623 C C . CYS B 2 63 ? -1.425 -16.752 15.793 1.00 28.92 84 CYS B C 1
ATOM 624 O O . CYS B 2 63 ? -2.186 -15.822 16.061 1.00 25.09 84 CYS B O 1
ATOM 627 N N . ARG B 2 64 ? -1.444 -17.915 16.437 1.00 28.09 85 ARG B N 1
ATOM 628 C CA . ARG B 2 64 ? -2.471 -18.238 17.419 1.00 28.98 85 ARG B CA 1
ATOM 629 C C . ARG B 2 64 ? -1.864 -18.802 18.698 1.00 28.17 85 ARG B C 1
ATOM 630 O O . ARG B 2 64 ? -1.023 -19.698 18.644 1.00 26.75 85 ARG B O 1
ATOM 638 N N . GLU B 2 65 ? -2.296 -18.278 19.843 1.00 28.76 86 GLU B N 1
ATOM 639 C CA . GLU B 2 65 ? -1.834 -18.770 21.139 1.00 27.71 86 GLU B CA 1
ATOM 640 C C . GLU B 2 65 ? -2.089 -20.263 21.307 1.00 32.14 86 GLU B C 1
ATOM 641 O O . GLU B 2 65 ? -3.184 -20.751 21.027 1.00 35.29 86 GLU B O 1
ATOM 647 N N . THR B 2 66 ? -1.071 -20.984 21.764 1.00 29.75 87 THR B N 1
ATOM 648 C CA . THR B 2 66 ? -1.231 -22.391 22.104 1.00 34.13 87 THR B CA 1
ATOM 649 C C . THR B 2 66 ? -1.931 -22.503 23.453 1.00 36.11 87 THR B C 1
ATOM 650 O O . THR B 2 66 ? -2.087 -21.508 24.161 1.00 33.20 87 THR B O 1
ATOM 654 N N . GLY B 2 67 ? -2.353 -23.712 23.806 1.00 38.10 88 GLY B N 1
ATOM 655 C CA . GLY B 2 67 ? -3.056 -23.934 25.056 1.00 41.13 88 GLY B CA 1
ATOM 656 C C . GLY B 2 67 ? -2.176 -23.746 26.276 1.00 36.71 88 GLY B C 1
ATOM 657 O O . GLY B 2 67 ? -2.671 -23.485 27.370 1.00 39.82 88 GLY B O 1
ATOM 658 N N . SER B 2 68 ? -0.867 -23.875 26.086 1.00 37.01 89 SER B N 1
ATOM 659 C CA . SER B 2 68 ? 0.083 -23.760 27.186 1.00 38.69 89 SER B CA 1
ATOM 660 C C . SER B 2 68 ? 0.640 -22.345 27.308 1.00 39.61 89 SER B C 1
ATOM 661 O O . SER B 2 68 ? 1.472 -22.069 28.173 1.00 42.04 89 SER B O 1
ATOM 664 N N . SER B 2 69 ? 0.174 -21.452 26.440 1.00 42.19 90 SER B N 1
ATOM 665 C CA . SER B 2 69 ? 0.669 -20.080 26.414 1.00 34.02 90 SER B CA 1
ATOM 666 C C . SER B 2 69 ? 0.170 -19.272 27.608 1.00 36.78 90 SER B C 1
ATOM 667 O O . SER B 2 69 ? -1.035 -19.141 27.824 1.00 38.75 90 SER B O 1
ATOM 670 N N . LYS B 2 70 ? 1.109 -18.732 28.378 1.00 33.84 91 LYS B N 1
ATOM 671 C CA . LYS B 2 70 ? 0.780 -17.879 29.516 1.00 41.30 91 LYS B CA 1
ATOM 672 C C . LYS B 2 70 ? 1.884 -16.860 29.768 1.00 35.33 91 LYS B C 1
ATOM 673 O O . LYS B 2 70 ? 3.048 -17.226 29.912 1.00 33.35 91 LYS B O 1
ATOM 679 N N . TYR B 2 71 ? 1.507 -15.585 29.822 1.00 36.48 92 TYR B N 1
ATOM 680 C CA . TYR B 2 71 ? 2.448 -14.502 30.093 1.00 34.90 92 TYR B CA 1
ATOM 681 C C . TYR B 2 71 ? 3.174 -14.744 31.415 1.00 33.18 92 TYR B C 1
ATOM 682 O O . TYR B 2 71 ? 2.551 -15.138 32.400 1.00 34.13 92 TYR B O 1
ATOM 691 N N . PRO B 2 72 ? 4.496 -14.509 31.444 1.00 32.36 93 PRO B N 1
ATOM 692 C CA . PRO B 2 72 ? 5.327 -13.970 30.361 1.00 32.22 93 PRO B CA 1
ATOM 693 C C . PRO B 2 72 ? 5.907 -15.023 29.413 1.00 34.13 93 PRO B C 1
ATOM 694 O O . PRO B 2 72 ? 6.783 -14.691 28.614 1.00 35.61 93 PRO B O 1
ATOM 698 N N . ASN B 2 73 ? 5.436 -16.263 29.500 1.00 35.01 94 ASN B N 1
ATOM 699 C CA . ASN B 2 73 ? 5.901 -17.314 28.598 1.00 31.76 94 ASN B CA 1
ATOM 700 C C . ASN B 2 73 ? 4.905 -17.578 27.473 1.00 33.72 94 ASN B C 1
ATOM 701 O O . ASN B 2 73 ? 4.175 -18.570 27.497 1.00 33.85 94 ASN B O 1
ATOM 706 N N . CYS B 2 74 ? 4.881 -16.687 26.487 1.00 29.36 95 CYS B N 1
ATOM 707 C CA . CYS B 2 74 ? 3.945 -16.797 25.373 1.00 32.24 95 CYS B CA 1
ATOM 708 C C . CYS B 2 74 ? 4.374 -17.876 24.381 1.00 28.60 95 CYS B C 1
ATOM 709 O O . CYS B 2 74 ? 5.564 -18.129 24.199 1.00 27.00 95 CYS B O 1
ATOM 712 N N . ALA B 2 75 ? 3.393 -18.508 23.745 1.00 29.43 96 ALA B N 1
ATOM 713 C CA . ALA B 2 75 ? 3.654 -19.551 22.758 1.00 28.39 96 ALA B CA 1
ATOM 714 C C . ALA B 2 75 ? 2.579 -19.528 21.679 1.00 27.16 96 ALA B C 1
ATOM 715 O O . ALA B 2 75 ? 1.394 -19.392 21.980 1.00 28.07 96 ALA B O 1
ATOM 717 N N . TYR B 2 76 ? 2.991 -19.668 20.424 1.00 25.45 97 TYR B N 1
ATOM 718 C CA . TYR B 2 76 ? 2.062 -19.512 19.310 1.00 24.25 97 TYR B CA 1
ATOM 719 C C . TYR B 2 76 ? 2.095 -20.661 18.309 1.00 26.17 97 TYR B C 1
ATOM 720 O O . TYR B 2 76 ? 3.094 -21.368 18.181 1.00 27.64 97 TYR B O 1
ATOM 729 N N . LYS B 2 77 ? 0.984 -20.829 17.599 1.00 27.65 98 LYS B N 1
ATOM 730 C CA . LYS B 2 77 ? 0.895 -21.785 16.504 1.00 27.61 98 LYS B CA 1
ATOM 731 C C . LYS B 2 77 ? 0.932 -21.047 15.171 1.00 29.00 98 LYS B C 1
ATOM 732 O O . LYS B 2 77 ? 0.196 -20.081 14.967 1.00 27.12 98 LYS B O 1
ATOM 738 N N . THR B 2 78 ? 1.795 -21.502 14.269 1.00 30.68 99 THR B N 1
ATOM 739 C CA . THR B 2 78 ? 1.938 -20.869 12.964 1.00 28.51 99 THR B CA 1
ATOM 740 C C . THR B 2 78 ? 1.082 -21.566 11.915 1.00 28.06 99 THR B C 1
ATOM 741 O O . THR B 2 78 ? 1.172 -22.780 11.735 1.00 28.75 99 THR B O 1
ATOM 745 N N . THR B 2 79 ? 0.248 -20.791 11.228 1.00 31.05 100 THR B N 1
ATOM 746 C CA . THR B 2 79 ? -0.593 -21.326 10.165 1.00 31.81 100 THR B CA 1
ATOM 747 C C . THR B 2 79 ? -0.502 -20.468 8.907 1.00 30.67 100 THR B C 1
ATOM 748 O O . THR B 2 79 ? -0.922 -19.311 8.899 1.00 27.50 100 THR B O 1
ATOM 752 N N . GLN B 2 80 ? 0.057 -21.041 7.846 1.00 31.23 101 GLN B N 1
ATOM 753 C CA . GLN B 2 80 ? 0.146 -20.348 6.569 1.00 28.19 101 GLN B CA 1
ATOM 754 C C . GLN B 2 80 ? -1.126 -20.561 5.762 1.00 30.45 101 GLN B C 1
ATOM 755 O O . GLN B 2 80 ? -1.673 -21.664 5.724 1.00 29.10 101 GLN B O 1
ATOM 761 N N . ALA B 2 81 ? -1.595 -19.499 5.118 1.00 30.51 102 ALA B N 1
ATOM 762 C CA . ALA B 2 81 ? -2.817 -19.570 4.331 1.00 30.13 102 ALA B CA 1
ATOM 763 C C . ALA B 2 81 ? -2.797 -18.574 3.182 1.00 31.72 102 ALA B C 1
ATOM 764 O O . ALA B 2 81 ? -1.967 -17.665 3.143 1.00 26.75 102 ALA B O 1
ATOM 766 N N . ASN B 2 82 ? -3.717 -18.761 2.244 1.00 34.19 103 ASN B N 1
ATOM 767 C CA . ASN B 2 82 ? -3.892 -17.839 1.131 1.00 31.98 103 ASN B CA 1
ATOM 768 C C . ASN B 2 82 ? -5.351 -17.411 1.033 1.00 32.32 103 ASN B C 1
ATOM 769 O O . ASN B 2 82 ? -6.154 -18.058 0.361 1.00 34.10 103 ASN B O 1
ATOM 774 N N . LYS B 2 83 ? -5.686 -16.319 1.714 1.00 28.34 104 LYS B N 1
ATOM 775 C CA . LYS B 2 83 ? -7.072 -15.885 1.836 1.00 33.37 104 LYS B CA 1
ATOM 776 C C . LYS B 2 83 ? -7.250 -14.423 1.439 1.00 31.20 104 LYS B C 1
ATOM 777 O O . LYS B 2 83 ? -6.274 -13.688 1.287 1.00 25.03 104 LYS B O 1
ATOM 783 N N . HIS B 2 84 ? -8.502 -14.011 1.269 1.00 28.22 105 HIS B N 1
ATOM 784 C CA . HIS B 2 84 ? -8.828 -12.599 1.124 1.00 27.42 105 HIS B CA 1
ATOM 785 C C . HIS B 2 84 ? -8.691 -11.938 2.487 1.00 29.27 105 HIS B C 1
ATOM 786 O O . HIS B 2 84 ? -9.163 -12.480 3.483 1.00 31.30 105 HIS B O 1
ATOM 793 N N . ILE B 2 85 ? -8.048 -10.777 2.544 1.00 26.49 106 ILE B N 1
ATOM 794 C CA . ILE B 2 85 ? -7.907 -10.084 3.818 1.00 24.00 106 ILE B CA 1
ATOM 795 C C . ILE B 2 85 ? -8.931 -8.960 3.947 1.00 23.62 106 ILE B C 1
ATOM 796 O O . ILE B 2 85 ? -9.325 -8.341 2.959 1.00 25.41 106 ILE B O 1
ATOM 801 N N . ILE B 2 86 ? -9.371 -8.719 5.176 1.00 25.24 107 ILE B N 1
ATOM 802 C CA . ILE B 2 86 ? -10.306 -7.640 5.462 1.00 22.37 107 ILE B CA 1
ATOM 803 C C . ILE B 2 86 ? -9.683 -6.669 6.456 1.00 24.92 107 ILE B C 1
ATOM 804 O O . ILE B 2 86 ? -9.291 -7.061 7.555 1.00 24.27 107 ILE B O 1
ATOM 809 N N . VAL B 2 87 ? -9.581 -5.404 6.065 1.00 28.17 108 VAL B N 1
ATOM 810 C CA . VAL B 2 87 ? -8.961 -4.396 6.917 1.00 25.47 108 VAL B CA 1
ATOM 811 C C . VAL B 2 87 ? -9.860 -3.180 7.095 1.00 24.96 108 VAL B C 1
ATOM 812 O O . VAL B 2 87 ? -10.672 -2.865 6.226 1.00 24.25 108 VAL B O 1
ATOM 816 N N . ALA B 2 88 ? -9.716 -2.508 8.232 1.00 21.03 109 ALA B N 1
ATOM 817 C CA . ALA B 2 88 ? -10.417 -1.254 8.473 1.00 22.17 109 ALA B CA 1
ATOM 818 C C . ALA B 2 88 ? -9.519 -0.091 8.075 1.00 24.33 109 ALA B C 1
ATOM 819 O O . ALA B 2 88 ? -8.376 -0.001 8.522 1.00 25.37 109 ALA B O 1
ATOM 821 N N . CYS B 2 89 ? -10.036 0.793 7.229 1.00 25.73 110 CYS B N 1
ATOM 822 C CA . CYS B 2 89 ? -9.246 1.903 6.711 1.00 26.41 110 CYS B CA 1
ATOM 823 C C . CYS B 2 89 ? -9.773 3.248 7.201 1.00 28.47 110 CYS B C 1
ATOM 824 O O . CYS B 2 89 ? -10.974 3.408 7.422 1.00 28.98 110 CYS B O 1
ATOM 827 N N . GLU B 2 90 ? -8.869 4.210 7.371 1.00 25.10 111 GLU B N 1
ATOM 828 C CA . GLU B 2 90 ? -9.252 5.574 7.726 1.00 30.76 111 GLU B CA 1
ATOM 829 C C . GLU B 2 90 ? -8.115 6.556 7.456 1.00 29.66 111 GLU B C 1
ATOM 830 O O . GLU B 2 90 ? -6.961 6.156 7.304 1.00 30.22 111 GLU B O 1
ATOM 836 N N . GLY B 2 91 ? -8.454 7.840 7.385 1.00 31.71 112 GLY B N 1
ATOM 837 C CA . GLY B 2 91 ? -7.462 8.890 7.244 1.00 29.61 112 GLY B CA 1
ATOM 838 C C . GLY B 2 91 ? -7.202 9.345 5.819 1.00 32.74 112 GLY B C 1
ATOM 839 O O . GLY B 2 91 ? -7.772 8.814 4.866 1.00 23.76 112 GLY B O 1
ATOM 840 N N . ASN B 2 92 ? -6.339 10.347 5.683 1.00 28.93 113 ASN B N 1
ATOM 841 C CA . ASN B 2 92 ? -5.911 10.838 4.379 1.00 32.39 113 ASN B CA 1
ATOM 842 C C . ASN B 2 92 ? -4.386 10.885 4.342 1.00 33.34 113 ASN B C 1
ATOM 843 O O . ASN B 2 92 ? -3.779 11.734 4.995 1.00 38.36 113 ASN B O 1
ATOM 848 N N . PRO B 2 93 ? -3.756 9.977 3.577 1.00 33.86 114 PRO B N 1
ATOM 849 C CA . PRO B 2 93 ? -4.344 8.987 2.662 1.00 25.58 114 PRO B CA 1
ATOM 850 C C . PRO B 2 93 ? -5.122 7.864 3.350 1.00 27.83 114 PRO B C 1
ATOM 851 O O . PRO B 2 93 ? -4.895 7.564 4.523 1.00 28.77 114 PRO B O 1
ATOM 855 N N . TYR B 2 94 ? -6.039 7.259 2.602 1.00 30.06 115 TYR B N 1
ATOM 856 C CA . TYR B 2 94 ? -6.912 6.212 3.116 1.00 24.14 115 TYR B CA 1
ATOM 857 C C . TYR B 2 94 ? -6.177 4.874 3.162 1.00 24.74 115 TYR B C 1
ATOM 858 O O . TYR B 2 94 ? -6.043 4.196 2.144 1.00 23.79 115 TYR B O 1
ATOM 867 N N . VAL B 2 95 ? -5.702 4.505 4.349 1.00 25.10 116 VAL B N 1
ATOM 868 C CA . VAL B 2 95 ? -4.862 3.322 4.524 1.00 25.35 116 VAL B CA 1
ATOM 869 C C . VAL B 2 95 ? -5.345 2.457 5.693 1.00 24.53 116 VAL B C 1
ATOM 870 O O . VAL B 2 95 ? -6.050 2.949 6.574 1.00 27.77 116 VAL B O 1
ATOM 874 N N . PRO B 2 96 ? -4.972 1.161 5.704 1.00 24.95 117 PRO B N 1
ATOM 875 C CA . PRO B 2 96 ? -5.402 0.275 6.795 1.00 24.49 117 PRO B CA 1
ATOM 876 C C . PRO B 2 96 ? -4.864 0.697 8.161 1.00 26.02 117 PRO B C 1
ATOM 877 O O . PRO B 2 96 ? -3.709 1.107 8.272 1.00 23.90 117 PRO B O 1
ATOM 881 N N . VAL B 2 97 ? -5.704 0.593 9.186 1.00 21.78 118 VAL B N 1
ATOM 882 C CA . VAL B 2 97 ? -5.308 0.928 10.550 1.00 24.35 118 VAL B CA 1
ATOM 883 C C . VAL B 2 97 ? -5.643 -0.220 11.499 1.00 24.53 118 VAL B C 1
ATOM 884 O O . VAL B 2 97 ? -5.262 -0.208 12.669 1.00 28.80 118 VAL B O 1
ATOM 888 N N A HIS B 2 98 ? -6.385 -1.194 10.984 0.56 24.76 119 HIS B N 1
ATOM 889 N N B HIS B 2 98 ? -6.339 -1.227 10.976 0.44 24.88 119 HIS B N 1
ATOM 890 C CA A HIS B 2 98 ? -6.736 -2.388 11.739 0.56 25.33 119 HIS B CA 1
ATOM 891 C CA B HIS B 2 98 ? -6.759 -2.378 11.773 0.44 25.51 119 HIS B CA 1
ATOM 892 C C A HIS B 2 98 ? -6.850 -3.577 10.798 0.56 26.77 119 HIS B C 1
ATOM 893 C C B HIS B 2 98 ? -7.018 -3.605 10.897 0.44 26.81 119 HIS B C 1
ATOM 894 O O A HIS B 2 98 ? -7.280 -3.437 9.653 0.56 24.69 119 HIS B O 1
ATOM 895 O O B HIS B 2 98 ? -7.717 -3.515 9.886 0.44 25.71 119 HIS B O 1
ATOM 908 N N . PHE B 2 99 ? -6.453 -4.747 11.282 1.00 25.97 120 PHE B N 1
ATOM 909 C CA . PHE B 2 99 ? -6.662 -5.984 10.538 1.00 24.44 120 PHE B CA 1
ATOM 910 C C . PHE B 2 99 ? -7.892 -6.680 11.102 1.00 26.54 120 PHE B C 1
ATOM 911 O O . PHE B 2 99 ? -7.871 -7.182 12.225 1.00 27.35 120 PHE B O 1
ATOM 919 N N . ASP B 2 100 ? -8.965 -6.705 10.319 1.00 24.70 121 ASP B N 1
ATOM 920 C CA . ASP B 2 100 ? -10.241 -7.219 10.799 1.00 27.65 121 ASP B CA 1
ATOM 921 C C . ASP B 2 100 ? -10.291 -8.743 10.771 1.00 29.22 121 ASP B C 1
ATOM 922 O O . ASP B 2 100 ? -10.412 -9.384 11.815 1.00 33.22 121 ASP B O 1
ATOM 927 N N . ALA B 2 101 ? -10.196 -9.320 9.576 1.00 29.95 122 ALA B N 1
ATOM 928 C CA . ALA B 2 101 ? -10.280 -10.769 9.426 1.00 26.83 122 ALA B CA 1
ATOM 929 C C . ALA B 2 101 ? -9.760 -11.245 8.074 1.00 27.76 122 ALA B C 1
ATOM 930 O O . ALA B 2 101 ? -9.234 -10.461 7.283 1.00 28.78 122 ALA B O 1
ATOM 932 N N . S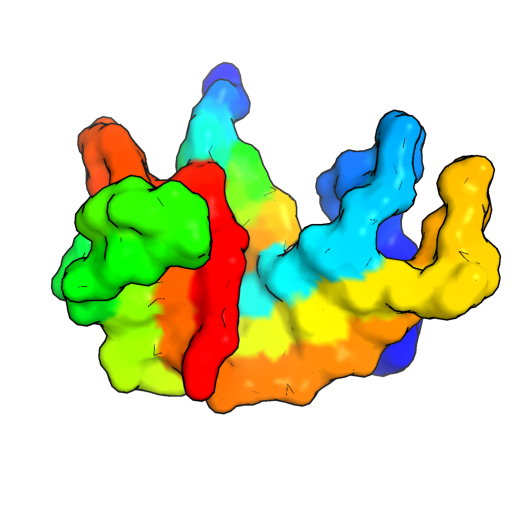ER B 2 102 ? -9.913 -12.541 7.825 1.00 30.15 123 SER B N 1
ATOM 933 C CA . SER B 2 102 ? -9.581 -13.131 6.535 1.00 32.53 123 SER B CA 1
ATOM 934 C C . SER B 2 102 ? -10.666 -14.119 6.119 1.00 33.58 123 SER B C 1
ATOM 935 O O . SER B 2 102 ? -11.234 -14.815 6.959 1.00 35.10 123 SER B O 1
ATOM 938 N N . VAL B 2 103 ? -10.957 -14.172 4.822 1.00 36.00 124 VAL B N 1
ATOM 939 C CA . VAL B 2 103 ? -12.010 -15.045 4.313 1.00 36.77 124 VAL B CA 1
ATOM 940 C C . VAL B 2 103 ? -11.564 -15.803 3.066 1.00 40.03 124 VAL B C 1
ATOM 941 O O . VAL B 2 103 ? -12.151 -16.822 2.700 1.00 42.40 124 VAL B O 1
#